Protein AF-A0A0M9DPX7-F1 (afdb_monomer_lite)

pLDDT: mean 88.87, std 13.01, range [38.81, 98.25]

Radius of gyration: 13.58 Å; chains: 1; bounding box: 34×28×31 Å

Structure (mmCIF, N/CA/C/O backbone):
data_AF-A0A0M9DPX7-F1
#
_entry.id   AF-A0A0M9DPX7-F1
#
loop_
_atom_site.group_PDB
_atom_site.id
_atom_site.type_symbol
_atom_site.label_atom_id
_atom_site.label_alt_id
_atom_site.label_comp_id
_atom_site.label_asym_id
_atom_site.label_entity_id
_atom_site.label_seq_id
_atom_site.pdbx_PDB_ins_code
_atom_site.Cartn_x
_atom_site.Cartn_y
_atom_site.Cartn_z
_atom_site.occupancy
_atom_site.B_iso_or_equiv
_atom_site.auth_seq_id
_atom_site.auth_comp_id
_atom_site.auth_asym_id
_atom_site.auth_atom_id
_atom_site.pdbx_PDB_model_num
ATOM 1 N N . MET A 1 1 ? -17.551 4.142 10.580 1.00 89.00 1 MET A N 1
ATOM 2 C CA . MET A 1 1 ? -16.815 3.623 9.410 1.00 89.00 1 MET A CA 1
ATOM 3 C C . MET A 1 1 ? -15.553 2.962 9.918 1.00 89.00 1 MET A C 1
ATOM 5 O O . MET A 1 1 ? -14.829 3.598 10.679 1.00 89.00 1 MET A O 1
ATOM 9 N N . GLN A 1 2 ? -15.333 1.697 9.574 1.00 92.50 2 GLN A N 1
ATOM 10 C CA . GLN A 1 2 ? -14.146 0.953 10.005 1.00 92.50 2 GLN A CA 1
ATOM 11 C C . GLN A 1 2 ? -13.232 0.726 8.807 1.00 92.50 2 GLN A C 1
ATOM 13 O O . GLN A 1 2 ? -13.724 0.514 7.701 1.00 92.50 2 GLN A O 1
ATOM 18 N N . ILE A 1 3 ? -11.919 0.798 9.023 1.00 93.69 3 ILE A N 1
ATOM 19 C CA . ILE A 1 3 ? -10.916 0.600 7.977 1.00 93.69 3 ILE A CA 1
ATOM 20 C C . ILE A 1 3 ? -10.060 -0.613 8.334 1.00 93.69 3 ILE A C 1
ATOM 22 O O . ILE A 1 3 ? -9.479 -0.689 9.419 1.00 93.69 3 ILE A O 1
ATOM 26 N N . HIS A 1 4 ? -9.992 -1.554 7.399 1.00 90.69 4 HIS A N 1
ATOM 27 C CA . HIS A 1 4 ? -9.286 -2.825 7.529 1.00 90.69 4 HIS A CA 1
ATOM 28 C C . HIS A 1 4 ? -7.874 -2.755 6.950 1.00 90.69 4 HIS A C 1
ATOM 30 O O . HIS A 1 4 ? -6.937 -3.304 7.523 1.00 90.69 4 HIS A O 1
ATOM 36 N N . TYR A 1 5 ? -7.713 -2.069 5.821 1.00 93.50 5 TYR A N 1
ATOM 37 C CA . TYR A 1 5 ? -6.433 -1.975 5.131 1.00 93.50 5 TYR A CA 1
ATOM 38 C C . TYR A 1 5 ? -6.311 -0.690 4.318 1.00 93.50 5 TYR A C 1
ATOM 40 O O . TYR A 1 5 ? -7.314 -0.047 4.000 1.00 93.50 5 TYR A O 1
ATOM 48 N N . ALA A 1 6 ? -5.076 -0.363 3.944 1.00 95.62 6 ALA A N 1
ATOM 49 C CA . ALA A 1 6 ? -4.753 0.649 2.946 1.00 95.62 6 ALA A CA 1
ATOM 50 C C . ALA A 1 6 ? -3.770 0.072 1.919 1.00 95.62 6 ALA A C 1
ATOM 52 O O . AL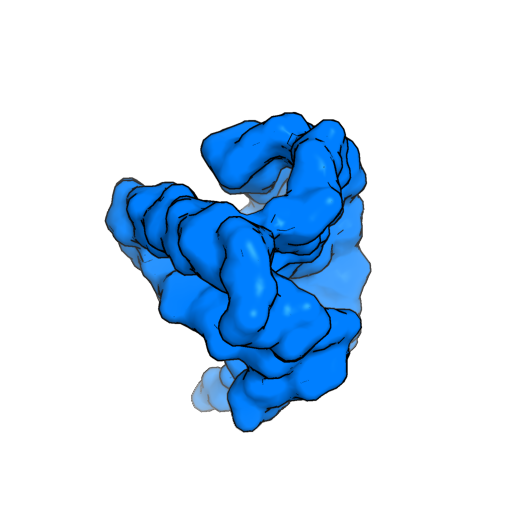A A 1 6 ? -2.630 -0.239 2.249 1.00 95.62 6 ALA A O 1
ATOM 53 N N . LEU A 1 7 ? -4.217 -0.087 0.676 1.00 94.94 7 LEU A N 1
ATOM 54 C CA . LEU A 1 7 ? -3.458 -0.653 -0.435 1.00 94.94 7 LEU A CA 1
ATOM 55 C C . LEU A 1 7 ? -2.817 0.464 -1.269 1.00 94.94 7 LEU A C 1
ATOM 57 O O . LEU A 1 7 ? -3.520 1.243 -1.906 1.00 94.94 7 LEU A O 1
ATOM 61 N N . PHE A 1 8 ? -1.488 0.513 -1.301 1.00 95.56 8 PHE A N 1
ATOM 62 C CA . PHE A 1 8 ? -0.696 1.526 -1.999 1.00 95.56 8 PHE A CA 1
ATOM 63 C C . PHE A 1 8 ? -0.478 1.128 -3.459 1.00 95.56 8 PHE A C 1
ATOM 65 O O . PHE A 1 8 ? 0.353 0.274 -3.764 1.00 95.56 8 PHE A O 1
ATOM 72 N N . LEU A 1 9 ? -1.168 1.782 -4.391 1.00 94.12 9 LEU A N 1
ATOM 73 C CA . LEU A 1 9 ? -1.075 1.521 -5.834 1.00 94.12 9 LEU A CA 1
ATOM 74 C C . LEU A 1 9 ? 0.128 2.244 -6.473 1.00 94.12 9 LEU A C 1
ATOM 76 O O . LEU A 1 9 ? 0.018 2.862 -7.530 1.00 94.12 9 LEU A O 1
ATOM 80 N N . ALA A 1 10 ? 1.283 2.190 -5.806 1.00 93.88 10 ALA A N 1
ATOM 81 C CA . ALA A 1 10 ? 2.527 2.822 -6.239 1.00 93.88 10 ALA A CA 1
ATOM 82 C C . ALA A 1 10 ? 3.293 1.913 -7.216 1.00 93.88 10 ALA A C 1
ATOM 84 O O . ALA A 1 10 ? 4.102 1.073 -6.812 1.00 93.88 10 ALA A O 1
ATOM 85 N N . HIS A 1 11 ? 3.003 2.050 -8.509 1.00 93.19 11 HIS A N 1
ATOM 86 C CA . HIS A 1 11 ? 3.637 1.245 -9.551 1.00 93.19 11 HIS A CA 1
ATOM 87 C C . HIS A 1 11 ? 5.134 1.587 -9.684 1.00 93.19 11 HIS A C 1
ATOM 89 O O . HIS A 1 11 ? 5.465 2.751 -9.895 1.00 93.19 11 HIS A O 1
ATOM 95 N N . PRO A 1 12 ? 6.060 0.613 -9.623 1.00 93.00 12 PRO A N 1
ATOM 96 C CA . PRO A 1 12 ? 7.501 0.880 -9.594 1.00 93.00 12 PRO A CA 1
ATOM 97 C C . PRO A 1 12 ? 8.052 1.444 -10.910 1.00 93.00 12 PRO A C 1
ATOM 99 O O . PRO A 1 12 ? 9.073 2.122 -10.912 1.00 93.00 12 PRO A O 1
ATOM 102 N N . ALA A 1 13 ? 7.378 1.179 -12.031 1.00 90.88 13 ALA A N 1
ATOM 103 C CA . ALA A 1 13 ? 7.712 1.762 -13.334 1.00 90.88 13 ALA A CA 1
ATOM 104 C C . ALA A 1 13 ? 7.106 3.164 -13.568 1.00 90.88 13 ALA A C 1
ATOM 106 O O . ALA A 1 13 ? 7.257 3.721 -14.654 1.00 90.88 13 ALA A O 1
ATOM 107 N N . SER A 1 14 ? 6.389 3.727 -12.591 1.00 88.88 14 SER A N 1
ATOM 108 C CA . SER A 1 14 ? 5.728 5.028 -12.709 1.00 88.88 14 SER A CA 1
ATOM 109 C C . SER A 1 14 ? 6.228 5.979 -11.630 1.00 88.88 14 SER A C 1
ATOM 111 O O . SER A 1 14 ? 6.403 5.602 -10.475 1.00 88.88 14 SER A O 1
ATOM 113 N N . ASN A 1 15 ? 6.442 7.239 -12.004 1.00 86.50 15 ASN A N 1
ATOM 114 C CA . ASN A 1 15 ? 6.668 8.285 -11.014 1.00 86.50 15 ASN A CA 1
ATOM 115 C C . ASN A 1 15 ? 5.349 8.608 -10.297 1.00 86.50 15 ASN A C 1
ATOM 117 O O . ASN A 1 15 ? 4.284 8.419 -10.892 1.00 86.50 15 ASN A O 1
ATOM 121 N N . PRO A 1 16 ? 5.401 9.139 -9.061 1.00 89.31 16 PRO A N 1
ATOM 122 C CA . PRO A 1 16 ? 4.232 9.726 -8.431 1.00 89.31 16 PRO A CA 1
ATOM 123 C C . PRO A 1 16 ? 3.523 10.738 -9.355 1.00 89.31 16 PRO A C 1
ATOM 125 O O . PRO A 1 16 ? 4.173 11.373 -10.193 1.00 89.31 16 PRO A O 1
ATOM 128 N N . PRO A 1 17 ? 2.209 10.932 -9.182 1.00 95.00 17 PRO A N 1
ATOM 129 C CA . PRO A 1 17 ? 1.430 10.475 -8.037 1.00 95.00 17 PRO A CA 1
ATOM 130 C C . PRO A 1 17 ? 0.926 9.024 -8.137 1.00 95.00 17 PRO A C 1
ATOM 132 O O . PRO A 1 17 ? 0.865 8.439 -9.214 1.00 95.00 17 PRO A O 1
ATOM 135 N N . PHE A 1 18 ? 0.524 8.457 -6.999 1.00 94.69 18 PHE A N 1
ATOM 136 C CA . PHE A 1 18 ? -0.168 7.168 -6.911 1.00 94.69 18 PHE A CA 1
ATOM 137 C C . PHE A 1 18 ? -1.443 7.278 -6.065 1.00 94.69 18 PHE A C 1
ATOM 139 O O . PHE A 1 18 ? -1.668 8.278 -5.389 1.00 94.69 18 PHE A O 1
ATOM 146 N N . ASN A 1 19 ? -2.276 6.240 -6.077 1.00 96.06 19 ASN A N 1
ATOM 147 C CA . ASN A 1 19 ? -3.511 6.194 -5.293 1.00 96.06 19 ASN A CA 1
ATOM 148 C C . ASN A 1 19 ? -3.405 5.192 -4.138 1.00 96.06 19 ASN A C 1
ATOM 150 O O . ASN A 1 19 ? -2.649 4.222 -4.214 1.00 96.06 19 ASN A O 1
ATOM 154 N N . ILE A 1 20 ? -4.206 5.390 -3.093 1.00 96.06 20 ILE A N 1
ATOM 155 C CA . ILE A 1 20 ? -4.385 4.413 -2.014 1.00 96.06 20 ILE A CA 1
ATOM 156 C C . ILE A 1 20 ? -5.833 3.940 -2.004 1.00 96.06 20 ILE A C 1
ATOM 158 O O . ILE A 1 20 ? -6.745 4.758 -1.946 1.00 96.06 20 ILE A O 1
ATOM 162 N N . GLU A 1 21 ? -6.051 2.628 -2.015 1.00 95.00 21 GLU A N 1
ATOM 163 C CA . GLU A 1 21 ? -7.369 2.026 -1.809 1.00 95.00 21 GLU A CA 1
ATOM 164 C C . GLU A 1 21 ? -7.547 1.621 -0.341 1.00 95.00 21 GLU A C 1
ATOM 166 O O . GLU A 1 21 ? -6.795 0.808 0.188 1.00 95.00 21 GLU A O 1
ATOM 171 N N . LEU A 1 22 ? -8.565 2.166 0.315 1.00 95.06 22 LEU A N 1
ATOM 172 C CA . LEU A 1 22 ? -8.959 1.843 1.680 1.00 95.06 22 LEU A CA 1
ATOM 173 C C . LEU A 1 22 ? -10.029 0.759 1.669 1.00 95.06 22 LEU A C 1
ATOM 175 O O . LEU A 1 22 ? -11.077 0.942 1.048 1.00 95.06 22 LEU A O 1
ATOM 179 N N . GLY A 1 23 ? -9.797 -0.326 2.399 1.00 92.56 23 GLY A N 1
ATOM 180 C CA . GLY A 1 23 ? -10.806 -1.350 2.651 1.00 92.56 23 GLY A CA 1
ATOM 181 C C . GLY A 1 23 ? -11.709 -0.971 3.810 1.00 92.56 23 GLY A C 1
ATOM 182 O O . GLY A 1 23 ? -11.236 -0.886 4.943 1.00 92.56 23 GLY A O 1
ATOM 183 N N . LEU A 1 24 ? -12.994 -0.771 3.537 1.00 91.06 24 LEU A N 1
ATOM 184 C CA . LEU A 1 24 ? -14.005 -0.386 4.516 1.00 91.06 24 LEU A CA 1
ATOM 185 C C . LEU A 1 24 ? -14.917 -1.562 4.889 1.00 91.06 24 LEU A C 1
ATOM 187 O O . LEU A 1 24 ? -14.971 -2.591 4.208 1.00 91.06 24 LEU A O 1
ATOM 191 N N . ASP A 1 25 ? -15.688 -1.378 5.958 1.00 85.56 25 ASP A N 1
ATOM 192 C CA . ASP A 1 25 ? -16.695 -2.337 6.392 1.00 85.56 25 ASP A CA 1
ATOM 193 C C . ASP A 1 25 ? -17.741 -2.644 5.301 1.00 85.56 25 ASP A C 1
ATOM 195 O O . ASP A 1 25 ? -18.128 -1.799 4.486 1.00 85.56 25 ASP A O 1
ATOM 199 N N . GLY A 1 26 ? -18.200 -3.900 5.271 1.00 77.81 26 GLY A N 1
ATOM 200 C CA . GLY A 1 26 ? -19.197 -4.367 4.302 1.00 77.81 26 GLY A CA 1
ATOM 201 C C . GLY A 1 26 ? -18.671 -4.527 2.871 1.00 77.81 26 GLY A C 1
ATOM 202 O O . GLY A 1 26 ? -19.463 -4.472 1.933 1.00 77.81 26 GLY A O 1
ATOM 203 N N . GLY A 1 27 ? -17.354 -4.701 2.696 1.00 75.12 27 GLY A N 1
ATOM 204 C CA . GLY A 1 27 ? -16.724 -4.923 1.387 1.00 75.12 27 GLY A CA 1
ATOM 205 C C . GLY A 1 27 ? -16.646 -3.670 0.513 1.00 75.12 27 GLY A C 1
ATOM 206 O O . GLY A 1 27 ? -16.437 -3.771 -0.695 1.00 75.12 27 GLY A O 1
ATOM 207 N N . LYS A 1 28 ? -16.845 -2.489 1.105 1.00 86.44 28 LYS A N 1
ATOM 208 C CA . LYS A 1 28 ? -16.734 -1.205 0.410 1.00 86.44 28 LYS A CA 1
ATOM 209 C C . LYS A 1 28 ? -15.276 -0.772 0.330 1.00 86.44 28 LYS A C 1
ATOM 211 O O . LYS A 1 28 ? -14.464 -1.137 1.174 1.00 86.44 28 LYS A O 1
ATOM 216 N N . THR A 1 29 ? -14.965 0.068 -0.648 1.00 91.62 29 THR A N 1
ATOM 217 C CA . THR A 1 29 ? -13.637 0.669 -0.789 1.00 91.62 29 THR A CA 1
ATOM 218 C C . THR A 1 29 ? -13.731 2.177 -0.979 1.00 91.62 29 THR A C 1
ATOM 220 O O . THR A 1 29 ? -14.696 2.671 -1.562 1.00 91.62 29 THR A O 1
ATOM 223 N N . HIS A 1 30 ? -12.720 2.909 -0.517 1.00 94.50 30 HIS A N 1
ATOM 224 C CA . HIS A 1 30 ? -12.552 4.342 -0.775 1.00 94.50 30 HIS A CA 1
ATOM 225 C C . HIS A 1 30 ? -11.158 4.613 -1.343 1.00 94.50 30 HIS A C 1
ATOM 227 O O . HIS A 1 30 ? -10.206 3.971 -0.918 1.00 94.50 30 HIS A O 1
ATOM 233 N N . ILE A 1 31 ? -11.021 5.547 -2.285 1.00 96.50 31 ILE A N 1
ATOM 234 C CA . ILE A 1 31 ? -9.730 5.860 -2.909 1.00 96.50 31 ILE A CA 1
ATOM 235 C C . ILE A 1 31 ? -9.239 7.229 -2.444 1.00 96.50 31 ILE A C 1
ATOM 237 O O . ILE A 1 31 ? -9.927 8.229 -2.628 1.00 96.50 31 ILE A O 1
ATOM 241 N N . LEU A 1 32 ? -8.022 7.276 -1.903 1.00 96.94 32 LEU A N 1
ATOM 242 C CA . LEU A 1 32 ? -7.271 8.515 -1.726 1.00 96.94 32 LEU A CA 1
ATOM 243 C C . LEU A 1 32 ? -6.443 8.753 -2.991 1.00 96.94 32 LEU A C 1
ATOM 245 O O . LEU A 1 32 ? -5.497 8.017 -3.275 1.00 96.94 32 LEU A O 1
A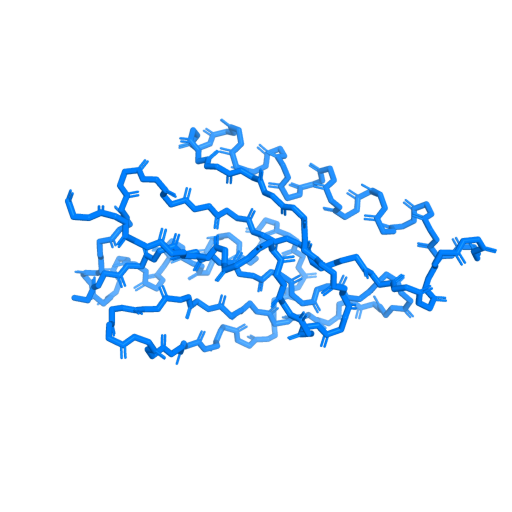TOM 249 N N . GLU A 1 33 ? -6.827 9.759 -3.771 1.00 96.19 33 GLU A N 1
ATOM 250 C CA . GLU A 1 33 ? -6.229 10.029 -5.082 1.00 96.19 33 GLU A CA 1
ATOM 251 C C . GLU A 1 33 ? -5.027 10.962 -5.005 1.00 96.19 33 GLU A C 1
ATOM 253 O O . GLU A 1 33 ? -5.048 11.919 -4.235 1.00 96.19 33 GLU A O 1
ATOM 258 N N . ASN A 1 34 ? -4.047 10.773 -5.882 1.00 94.44 34 ASN A N 1
ATOM 259 C CA . ASN A 1 34 ? -2.935 11.699 -6.105 1.00 94.44 34 ASN A CA 1
ATOM 260 C C . ASN A 1 34 ? -1.950 11.877 -4.928 1.00 94.44 34 ASN A C 1
ATOM 262 O O . ASN A 1 34 ? -1.519 12.992 -4.635 1.00 94.44 34 ASN A O 1
ATOM 266 N N . CYS A 1 35 ? -1.573 10.792 -4.252 1.00 95.44 35 CYS A N 1
ATOM 267 C CA . CYS A 1 35 ? -0.514 10.791 -3.242 1.00 95.44 35 CYS A CA 1
ATOM 268 C C . CYS A 1 35 ? 0.869 10.981 -3.883 1.00 95.44 35 CYS A C 1
ATOM 270 O O . CYS A 1 35 ? 1.235 10.267 -4.820 1.00 95.44 35 CYS A O 1
ATOM 272 N N . LEU A 1 36 ? 1.653 11.930 -3.372 1.00 95.38 36 LEU A N 1
ATOM 273 C CA . LEU A 1 36 ? 2.925 12.354 -3.972 1.00 95.38 36 LEU A CA 1
ATOM 274 C C . LEU A 1 36 ? 4.115 11.473 -3.573 1.00 95.38 36 LEU A C 1
ATOM 276 O O . LEU A 1 36 ? 5.087 11.365 -4.314 1.00 95.38 36 LEU A O 1
ATOM 280 N N . HIS A 1 37 ? 4.063 10.857 -2.397 1.00 94.44 37 HIS A N 1
ATOM 281 C CA . HIS A 1 37 ? 5.066 9.915 -1.897 1.00 94.44 37 HIS A CA 1
ATOM 282 C C . HIS A 1 37 ? 4.463 9.073 -0.765 1.00 94.44 37 HIS A C 1
ATOM 284 O O . HIS A 1 37 ? 3.369 9.364 -0.281 1.00 94.44 37 HIS A O 1
ATOM 290 N N . ILE A 1 38 ? 5.165 8.023 -0.329 1.00 96.62 38 ILE A N 1
ATOM 291 C CA . ILE A 1 38 ? 4.650 7.088 0.685 1.00 96.62 38 ILE A CA 1
ATOM 292 C C . ILE A 1 38 ? 4.247 7.798 1.999 1.00 96.62 38 ILE A C 1
ATOM 294 O O . ILE A 1 38 ? 3.097 7.619 2.406 1.00 96.62 38 ILE A O 1
ATOM 298 N N . PRO A 1 39 ? 5.077 8.684 2.599 1.00 96.12 39 PRO A N 1
ATOM 299 C CA . PRO A 1 39 ? 4.665 9.439 3.790 1.00 96.12 39 PRO A CA 1
ATOM 300 C C . PRO A 1 39 ? 3.427 10.330 3.591 1.00 96.12 39 PRO A C 1
ATOM 302 O O . PRO A 1 39 ? 2.584 10.412 4.480 1.00 96.12 39 PRO A O 1
ATOM 305 N N . ASP A 1 40 ? 3.279 10.965 2.421 1.00 96.19 40 ASP A N 1
ATOM 306 C CA . ASP A 1 40 ? 2.103 11.786 2.096 1.00 96.19 40 ASP A CA 1
ATOM 307 C C . ASP A 1 40 ? 0.845 10.916 2.035 1.00 96.19 40 ASP A C 1
ATOM 309 O O . ASP A 1 40 ? -0.175 11.237 2.641 1.00 96.19 40 ASP A O 1
ATOM 313 N N . GLY A 1 41 ? 0.941 9.747 1.400 1.00 96.62 41 GLY A N 1
ATOM 314 C CA . GLY A 1 41 ? -0.132 8.763 1.390 1.00 96.62 41 GLY A CA 1
ATOM 315 C C . GLY A 1 41 ? -0.618 8.372 2.789 1.00 96.62 41 GLY A C 1
ATOM 316 O O . GLY A 1 41 ? -1.823 8.340 3.044 1.00 96.62 41 GLY A O 1
ATOM 317 N N . VAL A 1 42 ? 0.313 8.153 3.717 1.00 97.38 42 VAL A N 1
ATOM 318 C CA . VAL A 1 42 ? 0.001 7.833 5.117 1.00 97.38 42 VAL A CA 1
ATOM 319 C C . VAL A 1 42 ? -0.614 9.029 5.851 1.00 97.38 42 VAL A C 1
ATOM 321 O O . VAL A 1 42 ? -1.644 8.874 6.504 1.00 97.38 42 VAL A O 1
ATOM 324 N N . SER A 1 43 ? -0.065 10.236 5.698 1.00 97.19 43 SER A N 1
ATOM 325 C CA . SER A 1 43 ? -0.638 11.451 6.301 1.00 97.19 43 SER A CA 1
ATOM 326 C C . SER A 1 43 ? -2.053 11.755 5.796 1.00 97.19 43 SER A C 1
ATOM 328 O O . SER A 1 43 ? -2.904 12.242 6.550 1.00 97.19 43 SER A O 1
ATOM 330 N N . ARG A 1 44 ? -2.345 11.441 4.529 1.00 97.44 44 ARG A N 1
ATOM 331 C CA . ARG A 1 44 ? -3.691 11.583 3.957 1.00 97.44 44 ARG A CA 1
ATOM 332 C C . ARG A 1 44 ? -4.656 10.529 4.487 1.00 97.44 44 ARG A C 1
ATOM 334 O O . ARG A 1 44 ? -5.805 10.868 4.761 1.00 97.44 44 ARG A O 1
ATOM 341 N N . LEU A 1 45 ? -4.196 9.298 4.713 1.00 97.50 45 LEU A N 1
ATOM 342 C CA . LEU A 1 45 ? -4.964 8.285 5.441 1.00 97.50 45 LEU A CA 1
ATOM 343 C C . LEU A 1 45 ? -5.306 8.758 6.863 1.00 97.50 45 LEU A C 1
ATOM 345 O O . LEU A 1 45 ? -6.462 8.674 7.269 1.00 97.50 45 LEU A O 1
ATOM 349 N N . GLU A 1 46 ? -4.343 9.294 7.612 1.00 97.38 46 GLU A N 1
ATOM 350 C CA . GLU A 1 46 ? -4.581 9.795 8.975 1.00 97.38 46 GLU A CA 1
ATOM 351 C C . GLU A 1 46 ? -5.560 10.978 8.994 1.00 97.38 46 GLU A C 1
ATOM 353 O O . GLU A 1 46 ? -6.468 11.027 9.830 1.00 97.38 46 GLU A O 1
ATOM 358 N N . SER A 1 47 ? -5.426 11.900 8.038 1.00 97.12 47 SER A N 1
ATOM 359 C CA . SER A 1 47 ? -6.375 13.006 7.856 1.00 97.12 47 SER A CA 1
ATOM 360 C C . SER A 1 47 ? -7.780 12.488 7.555 1.00 97.12 47 SER A C 1
ATOM 362 O O . SER A 1 47 ? -8.730 12.884 8.228 1.00 97.12 47 SER A O 1
ATOM 364 N N . PHE A 1 48 ? -7.911 11.524 6.639 1.00 96.94 48 PHE A N 1
ATOM 365 C CA . PHE A 1 48 ? -9.189 10.890 6.318 1.00 96.94 48 PHE A CA 1
ATOM 366 C C . PHE A 1 48 ? -9.829 10.232 7.548 1.00 96.94 48 PHE A C 1
ATOM 368 O O . PHE A 1 48 ? -11.025 10.408 7.790 1.00 96.94 48 PHE A O 1
ATOM 375 N N . VAL A 1 49 ? -9.037 9.514 8.351 1.00 96.69 49 VAL A N 1
ATOM 376 C CA . VAL A 1 49 ? -9.492 8.888 9.602 1.00 96.69 49 VAL A CA 1
ATOM 377 C C . VAL A 1 49 ? -10.032 9.939 10.570 1.00 96.69 49 VAL A C 1
ATOM 379 O O . VAL A 1 49 ? -11.127 9.774 11.107 1.00 96.69 49 VAL A O 1
ATOM 382 N N . LYS A 1 50 ? -9.303 11.042 10.758 1.00 96.75 50 LYS A N 1
ATOM 383 C CA . LYS A 1 50 ? -9.690 12.129 11.662 1.00 96.75 50 LYS A CA 1
ATOM 384 C C . LYS A 1 50 ? -10.953 12.856 11.197 1.00 96.75 50 LYS A C 1
ATOM 386 O O . LYS A 1 50 ? -11.863 13.064 11.995 1.00 96.75 50 LYS A O 1
ATOM 391 N N . GLU A 1 51 ? -11.011 13.240 9.926 1.00 96.81 51 GLU A N 1
ATOM 392 C CA . GLU A 1 51 ? -12.118 14.010 9.344 1.00 96.81 51 GLU A CA 1
ATOM 393 C C . GLU A 1 51 ? -13.429 13.224 9.345 1.00 96.81 51 GLU A C 1
ATOM 395 O O . GLU A 1 51 ? -14.484 13.772 9.658 1.00 96.81 51 GLU A O 1
ATOM 400 N N . ASN A 1 52 ? -13.356 11.925 9.055 1.00 95.56 52 ASN A N 1
ATOM 401 C CA . ASN A 1 52 ? -14.532 11.065 8.955 1.00 95.56 52 ASN A CA 1
ATOM 402 C C . ASN A 1 52 ? -14.849 10.322 10.257 1.00 95.56 52 ASN A C 1
ATOM 404 O O . ASN A 1 52 ? -15.735 9.465 10.263 1.00 95.56 52 ASN A O 1
ATOM 408 N N . GLN A 1 53 ? -14.112 10.607 11.340 1.00 94.06 53 GLN A N 1
ATOM 409 C CA . GLN A 1 53 ? -14.195 9.872 12.607 1.00 94.06 53 GLN A CA 1
ATOM 410 C C . GLN A 1 53 ? -14.154 8.349 12.374 1.00 94.06 53 GLN A C 1
ATOM 412 O O . GLN A 1 53 ? -14.912 7.575 12.966 1.00 94.06 53 GLN A O 1
ATOM 417 N N . ALA A 1 54 ? -13.311 7.922 11.430 1.00 93.81 54 ALA A N 1
ATOM 418 C CA . ALA A 1 54 ? -13.151 6.522 11.088 1.00 93.81 54 ALA A CA 1
ATOM 419 C C . ALA A 1 54 ? -12.330 5.812 12.167 1.00 93.81 54 ALA A C 1
ATOM 421 O O . ALA A 1 54 ? -11.575 6.430 12.915 1.00 93.81 54 ALA A O 1
ATOM 422 N N . ILE A 1 55 ? -12.464 4.494 12.234 1.00 94.12 55 ILE A N 1
ATOM 423 C CA . ILE A 1 55 ? -11.728 3.669 13.189 1.00 94.12 55 ILE A CA 1
ATOM 424 C C . ILE A 1 55 ? -10.822 2.735 12.395 1.00 94.12 55 ILE A C 1
ATOM 426 O O . ILE A 1 55 ? -11.309 1.941 11.589 1.00 94.12 55 ILE A O 1
ATOM 430 N N . LEU A 1 56 ? -9.512 2.829 12.628 1.00 94.12 56 LEU A N 1
ATOM 431 C CA . LEU A 1 56 ? -8.565 1.808 12.187 1.00 94.12 56 LEU A CA 1
ATOM 432 C C . LEU A 1 56 ? -8.706 0.599 13.110 1.00 94.12 56 LEU A C 1
ATOM 434 O O . LEU A 1 56 ? -8.682 0.743 14.334 1.00 94.12 56 LEU A O 1
ATOM 438 N N . LEU A 1 57 ? -8.880 -0.585 12.537 1.00 90.81 57 LEU A N 1
ATOM 439 C CA . LEU A 1 57 ? -9.018 -1.795 13.339 1.00 90.81 57 LEU A CA 1
ATOM 440 C C . LEU A 1 57 ? -7.684 -2.224 13.970 1.00 90.81 57 LEU A C 1
ATOM 442 O O . LEU A 1 57 ? -6.624 -1.878 13.452 1.00 90.81 57 LEU A O 1
ATOM 446 N N . PRO A 1 58 ? -7.703 -3.023 15.054 1.00 86.50 58 PRO A N 1
ATOM 447 C CA . PRO A 1 58 ? -6.479 -3.500 15.707 1.00 86.50 58 PRO A CA 1
ATOM 448 C C . PRO A 1 58 ? -5.501 -4.234 14.776 1.00 86.50 58 PRO A C 1
ATOM 450 O O . PRO A 1 58 ? -4.297 -4.196 15.004 1.00 86.50 58 PRO A O 1
ATOM 453 N N . HIS A 1 59 ? -6.013 -4.877 13.722 1.00 86.00 59 HIS A N 1
ATOM 454 C CA . HIS A 1 59 ? -5.232 -5.590 12.703 1.00 86.00 59 HIS A CA 1
ATOM 455 C C . HIS A 1 59 ? -5.101 -4.800 11.392 1.00 86.00 59 HIS A C 1
ATOM 457 O O . HIS A 1 59 ? -4.909 -5.377 10.322 1.00 86.00 59 HIS A O 1
ATOM 463 N N . PHE A 1 60 ? -5.247 -3.475 11.460 1.00 92.94 60 PHE A N 1
ATOM 464 C CA . PHE A 1 60 ? -5.102 -2.612 10.299 1.00 92.94 60 PHE A CA 1
ATOM 465 C C . PHE A 1 60 ? -3.730 -2.794 9.640 1.00 92.94 60 PHE A C 1
ATOM 467 O O . PHE A 1 60 ? -2.698 -2.806 10.315 1.00 92.94 60 PHE A O 1
ATOM 474 N N . THR A 1 61 ? -3.736 -2.940 8.315 1.00 93.75 61 THR A N 1
ATOM 475 C CA . THR A 1 61 ? -2.551 -3.332 7.545 1.00 93.75 61 THR A CA 1
ATOM 476 C C . THR A 1 61 ? -2.339 -2.407 6.345 1.00 93.75 61 THR A C 1
ATOM 478 O O . THR A 1 61 ? -3.259 -2.158 5.561 1.00 93.75 61 THR A O 1
ATOM 481 N N . LEU A 1 62 ? -1.113 -1.902 6.183 1.00 96.19 62 LEU A N 1
ATOM 482 C CA . LEU A 1 62 ? -0.663 -1.247 4.955 1.00 96.19 62 LEU A CA 1
ATOM 483 C C . LEU A 1 62 ? -0.231 -2.316 3.954 1.00 96.19 62 LEU A C 1
ATOM 485 O O . LEU A 1 62 ? 0.552 -3.204 4.281 1.00 96.19 62 LEU A O 1
ATOM 489 N N . VAL A 1 63 ? -0.731 -2.237 2.729 1.00 94.94 63 VAL A N 1
ATOM 490 C CA . VAL A 1 63 ? -0.545 -3.295 1.738 1.00 94.94 63 VAL A CA 1
ATOM 491 C C . VAL A 1 63 ? 0.068 -2.753 0.462 1.00 94.94 63 VAL A C 1
ATOM 493 O O . VAL A 1 63 ? -0.296 -1.675 -0.004 1.00 94.94 63 VAL A O 1
ATOM 496 N N . TYR A 1 64 ? 0.984 -3.517 -0.129 1.00 94.69 64 TYR A N 1
ATOM 497 C CA . TYR A 1 64 ? 1.632 -3.172 -1.390 1.00 94.69 64 TYR A CA 1
ATOM 498 C C . TYR A 1 64 ? 1.500 -4.291 -2.441 1.00 94.69 64 TYR A C 1
ATOM 500 O O . TYR A 1 64 ? 1.811 -5.446 -2.152 1.00 94.69 64 TYR A O 1
ATOM 508 N N . PRO A 1 65 ? 1.045 -4.009 -3.673 1.00 92.56 65 PRO A N 1
ATOM 509 C CA . PRO A 1 65 ? 0.956 -5.024 -4.713 1.00 92.56 65 PRO A CA 1
ATOM 510 C C . PRO A 1 65 ? 2.332 -5.397 -5.304 1.00 92.56 65 PRO A C 1
ATOM 512 O O . PRO A 1 65 ? 3.187 -4.546 -5.529 1.00 92.56 65 PRO A O 1
ATOM 515 N N . ILE A 1 66 ? 2.529 -6.685 -5.597 1.00 90.38 66 ILE A N 1
ATOM 516 C CA . ILE A 1 66 ? 3.688 -7.242 -6.310 1.00 90.38 66 ILE A CA 1
ATOM 517 C C . ILE A 1 66 ? 3.459 -7.152 -7.821 1.00 90.38 66 ILE A C 1
ATOM 519 O O . ILE A 1 66 ? 2.799 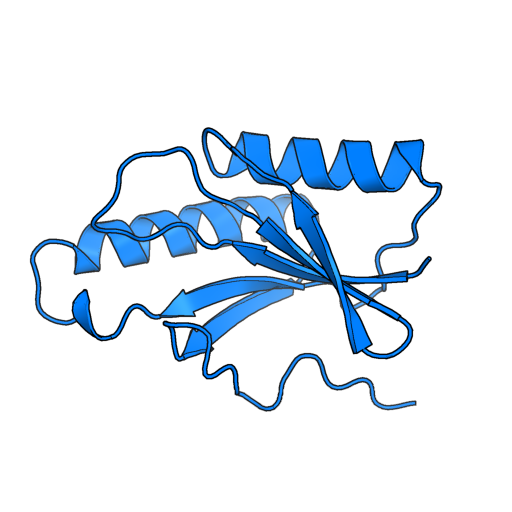-8.011 -8.412 1.00 90.38 66 ILE A O 1
ATOM 523 N N . TYR A 1 67 ? 4.014 -6.122 -8.441 1.00 89.62 67 TYR A N 1
ATOM 524 C CA . TYR A 1 67 ? 3.929 -5.890 -9.880 1.00 89.62 67 TYR A CA 1
ATOM 525 C C . TYR A 1 67 ? 4.712 -6.965 -10.642 1.00 89.62 67 TYR A C 1
ATOM 527 O O . TYR A 1 67 ? 5.938 -6.925 -10.731 1.00 89.62 67 TYR A O 1
ATOM 535 N N . MET A 1 68 ? 3.998 -7.980 -11.141 1.00 88.69 68 MET A N 1
ATOM 536 C CA . MET A 1 68 ? 4.597 -9.146 -11.810 1.00 88.69 68 MET A CA 1
ATOM 537 C C . MET A 1 68 ? 5.360 -8.761 -13.081 1.00 88.69 68 MET A C 1
ATOM 539 O O . MET A 1 68 ? 6.337 -9.409 -13.434 1.00 88.69 68 MET A O 1
ATOM 543 N N . ASP A 1 69 ? 4.922 -7.703 -13.751 1.00 88.56 69 ASP A N 1
ATOM 544 C CA . ASP A 1 69 ? 5.580 -7.089 -14.901 1.00 88.56 69 ASP A CA 1
ATOM 545 C C . ASP A 1 69 ? 6.872 -6.345 -14.528 1.00 88.56 69 ASP A C 1
ATOM 547 O O . ASP A 1 69 ? 7.745 -6.175 -15.375 1.00 88.56 69 ASP A O 1
ATOM 551 N N . ALA A 1 70 ? 7.030 -5.945 -13.263 1.00 88.75 70 ALA A N 1
ATOM 552 C CA . ALA A 1 70 ? 8.260 -5.353 -12.751 1.00 88.75 70 ALA A CA 1
ATOM 553 C C . ALA A 1 70 ? 9.301 -6.401 -12.314 1.00 88.75 70 ALA A C 1
ATOM 555 O O . ALA A 1 70 ? 10.474 -6.055 -12.164 1.00 88.75 70 ALA A O 1
ATOM 556 N N . MET A 1 71 ? 8.917 -7.667 -12.121 1.00 87.94 71 MET A N 1
ATOM 557 C CA . MET A 1 71 ? 9.839 -8.730 -11.706 1.00 87.94 71 MET A CA 1
ATOM 558 C C . MET A 1 71 ? 10.879 -9.058 -12.783 1.00 87.94 71 MET A C 1
ATOM 560 O O . MET A 1 71 ? 10.546 -9.192 -13.958 1.00 87.94 71 MET A O 1
ATOM 564 N N . ASN A 1 72 ? 12.134 -9.269 -12.375 1.00 90.69 72 ASN A N 1
ATOM 565 C CA . ASN A 1 72 ? 13.285 -9.484 -13.258 1.00 90.69 72 ASN A CA 1
ATOM 566 C C . ASN A 1 72 ? 13.537 -8.326 -14.239 1.00 90.69 72 ASN A C 1
ATOM 568 O O . ASN A 1 72 ? 14.158 -8.511 -15.288 1.00 90.69 72 ASN A O 1
ATOM 572 N N . THR A 1 73 ? 13.061 -7.125 -13.907 1.00 92.69 73 THR A N 1
ATOM 573 C CA . THR A 1 73 ? 13.314 -5.902 -14.675 1.00 92.69 73 THR A CA 1
ATOM 574 C C . THR A 1 73 ? 14.120 -4.906 -13.845 1.00 92.69 73 THR A C 1
ATOM 576 O O . THR A 1 73 ? 14.300 -5.068 -12.638 1.00 92.69 73 THR A O 1
ATOM 579 N N . SER A 1 74 ? 14.567 -3.813 -14.467 1.00 91.00 74 SER A N 1
ATOM 580 C CA . SER A 1 74 ? 15.200 -2.704 -13.744 1.00 91.00 74 SER A CA 1
ATOM 581 C C . SER A 1 74 ? 14.287 -2.060 -12.688 1.00 91.00 74 SER A C 1
ATOM 583 O O . SER A 1 74 ? 14.798 -1.447 -11.752 1.00 91.00 74 SER A O 1
ATOM 585 N N . ALA A 1 75 ? 12.962 -2.216 -12.803 1.00 92.44 75 ALA A N 1
ATOM 586 C CA . ALA A 1 75 ? 11.985 -1.678 -11.859 1.00 92.44 75 ALA A CA 1
ATOM 587 C C . ALA A 1 75 ? 11.824 -2.533 -10.586 1.00 92.44 75 ALA A C 1
ATOM 589 O O . ALA A 1 75 ? 11.219 -2.072 -9.618 1.00 92.44 75 ALA A O 1
ATOM 590 N N . GLU A 1 76 ? 12.382 -3.749 -10.533 1.00 93.56 76 GLU A N 1
ATOM 591 C CA . GLU A 1 76 ? 12.280 -4.625 -9.358 1.00 93.56 76 GLU A CA 1
ATOM 592 C C . GLU A 1 76 ? 12.918 -3.995 -8.113 1.00 93.56 76 GLU A C 1
ATOM 594 O O . GLU A 1 76 ? 12.338 -4.018 -7.027 1.00 93.56 76 GLU A O 1
ATOM 599 N N . ASN A 1 77 ? 14.073 -3.344 -8.273 1.00 94.88 77 ASN A N 1
ATOM 600 C CA . ASN A 1 77 ? 14.729 -2.636 -7.173 1.00 94.88 77 ASN A CA 1
ATOM 601 C C . ASN A 1 77 ? 13.852 -1.501 -6.630 1.00 94.88 77 ASN A C 1
ATOM 603 O O . ASN A 1 77 ? 13.738 -1.336 -5.416 1.00 94.88 77 ASN A O 1
ATOM 607 N N . THR A 1 78 ? 13.194 -0.751 -7.515 1.00 94.75 78 THR A N 1
ATOM 608 C CA . THR A 1 78 ? 12.256 0.309 -7.130 1.00 94.75 78 THR A CA 1
ATOM 609 C C . THR A 1 78 ? 11.040 -0.268 -6.409 1.00 94.75 78 THR A C 1
ATOM 611 O O . THR A 1 78 ? 10.631 0.266 -5.383 1.00 94.75 78 THR A O 1
ATOM 614 N N . MET A 1 79 ? 10.502 -1.399 -6.874 1.00 93.94 79 MET A N 1
ATOM 615 C CA . MET A 1 79 ? 9.405 -2.107 -6.205 1.00 93.94 79 MET A CA 1
ATOM 616 C C . MET A 1 79 ? 9.776 -2.500 -4.770 1.00 93.94 79 MET A C 1
ATOM 618 O O . MET A 1 79 ? 8.993 -2.294 -3.842 1.00 93.94 79 MET A O 1
ATOM 622 N N . LEU A 1 80 ? 10.983 -3.036 -4.570 1.00 93.94 80 LEU A N 1
ATOM 623 C CA . LEU A 1 80 ? 11.483 -3.389 -3.241 1.00 93.94 80 LEU A CA 1
ATOM 624 C C . LEU A 1 80 ? 11.666 -2.151 -2.359 1.00 93.94 80 LEU A C 1
ATOM 626 O O . LEU A 1 80 ? 11.268 -2.176 -1.199 1.00 93.94 80 LEU A O 1
ATOM 630 N N . GLN A 1 81 ? 12.217 -1.062 -2.897 1.00 95.38 81 GLN A N 1
ATOM 631 C CA . GLN A 1 81 ? 12.372 0.198 -2.163 1.00 95.38 81 GLN A CA 1
ATOM 632 C C . GLN A 1 81 ? 11.024 0.775 -1.723 1.00 95.38 81 GLN A C 1
ATOM 634 O O . GLN A 1 81 ? 10.879 1.167 -0.570 1.00 95.38 81 GLN A O 1
ATOM 639 N N . ILE A 1 82 ? 10.022 0.778 -2.604 1.00 95.94 82 ILE A N 1
ATOM 640 C CA . ILE A 1 82 ? 8.664 1.219 -2.266 1.00 95.94 82 ILE A CA 1
ATOM 641 C C . ILE A 1 82 ? 8.081 0.355 -1.142 1.00 95.94 82 ILE A C 1
ATOM 643 O O . ILE A 1 82 ? 7.555 0.892 -0.168 1.00 95.94 82 ILE A O 1
ATOM 647 N N . ALA A 1 83 ? 8.208 -0.971 -1.244 1.00 95.94 83 ALA A N 1
ATOM 648 C CA . ALA A 1 83 ? 7.732 -1.892 -0.215 1.00 95.94 83 ALA A CA 1
ATOM 649 C C . ALA A 1 83 ? 8.381 -1.618 1.154 1.00 95.94 83 ALA A C 1
ATOM 651 O O . ALA A 1 83 ? 7.686 -1.614 2.168 1.00 95.94 83 ALA A O 1
ATOM 652 N N . TRP A 1 84 ? 9.689 -1.344 1.181 1.00 97.31 84 TRP A N 1
ATOM 653 C CA . TRP A 1 84 ? 10.406 -0.968 2.402 1.00 97.31 84 TRP A CA 1
ATOM 654 C C . TRP A 1 84 ? 9.901 0.344 2.996 1.00 97.31 84 TRP A C 1
ATOM 656 O O . TRP A 1 84 ? 9.613 0.385 4.186 1.00 97.31 84 TRP A O 1
ATOM 666 N N . LEU A 1 85 ? 9.700 1.376 2.174 1.00 97.44 85 LEU A N 1
ATOM 667 C CA . LEU A 1 85 ? 9.171 2.659 2.646 1.00 97.44 85 LEU A CA 1
ATOM 668 C C . LEU A 1 85 ? 7.783 2.514 3.284 1.00 97.44 85 LEU A C 1
ATOM 670 O O . LEU A 1 85 ? 7.499 3.143 4.300 1.00 97.44 85 LEU A O 1
ATOM 674 N N . ILE A 1 86 ? 6.912 1.680 2.708 1.00 97.75 86 ILE A N 1
ATOM 675 C CA . ILE A 1 86 ? 5.580 1.421 3.277 1.00 97.75 86 ILE A CA 1
ATOM 676 C C . ILE A 1 86 ? 5.703 0.659 4.600 1.00 97.75 86 ILE A C 1
ATOM 678 O O . ILE A 1 86 ? 4.993 0.970 5.557 1.00 97.75 86 ILE A O 1
ATOM 682 N N . LYS A 1 87 ? 6.611 -0.319 4.675 1.00 97.81 87 LYS A N 1
ATOM 683 C CA . LYS A 1 87 ? 6.869 -1.070 5.905 1.00 97.81 87 LYS A CA 1
ATOM 684 C C . LYS A 1 87 ? 7.395 -0.169 7.026 1.00 97.81 87 LYS A C 1
ATOM 686 O O . LYS A 1 87 ? 6.919 -0.289 8.148 1.00 97.81 87 LYS A O 1
ATOM 691 N N . ASP A 1 88 ? 8.317 0.744 6.731 1.00 98.25 88 ASP A N 1
ATOM 692 C CA . ASP A 1 88 ? 8.871 1.671 7.725 1.00 98.25 88 ASP A CA 1
ATOM 693 C C . ASP A 1 88 ? 7.773 2.566 8.329 1.00 98.25 88 ASP A C 1
ATOM 695 O O . ASP A 1 88 ? 7.717 2.768 9.545 1.00 98.25 88 ASP A O 1
ATOM 699 N N . GLU A 1 89 ? 6.843 3.047 7.498 1.00 98.12 89 GLU A N 1
ATOM 700 C CA . GLU A 1 89 ? 5.674 3.804 7.956 1.00 98.12 89 GLU A CA 1
ATOM 701 C C . GLU A 1 89 ? 4.713 2.965 8.812 1.00 98.12 89 GLU A C 1
ATOM 703 O O . GLU A 1 89 ? 4.188 3.465 9.813 1.00 98.12 89 GLU A O 1
ATOM 708 N N . ALA A 1 90 ? 4.485 1.699 8.441 1.00 96.94 90 ALA A N 1
ATOM 709 C CA . ALA A 1 90 ? 3.676 0.769 9.228 1.00 96.94 90 ALA A CA 1
ATOM 710 C C . ALA A 1 90 ? 4.319 0.501 10.599 1.00 96.94 90 ALA A C 1
ATOM 712 O O . ALA A 1 90 ? 3.650 0.616 11.628 1.00 96.94 90 ALA A O 1
ATOM 713 N N . ASP A 1 91 ? 5.624 0.222 10.630 1.00 97.12 91 ASP A N 1
ATOM 714 C CA . ASP A 1 91 ? 6.381 -0.068 11.848 1.00 97.12 91 ASP A CA 1
ATOM 715 C C . ASP A 1 91 ? 6.371 1.126 12.813 1.00 97.12 91 ASP A C 1
ATOM 717 O O . ASP A 1 91 ? 6.111 0.959 14.009 1.00 97.12 91 ASP A O 1
ATOM 721 N N . ALA A 1 92 ? 6.573 2.348 12.301 1.00 97.06 92 ALA A N 1
ATOM 722 C CA . ALA A 1 92 ? 6.539 3.575 13.100 1.00 97.06 92 ALA A CA 1
ATOM 723 C C . ALA A 1 92 ? 5.198 3.772 13.833 1.00 97.06 92 ALA A C 1
ATOM 725 O O . ALA A 1 92 ? 5.153 4.371 14.911 1.00 97.06 92 ALA A O 1
ATOM 726 N N . LYS A 1 93 ? 4.109 3.246 13.263 1.00 95.56 93 LYS A N 1
ATOM 727 C CA . LYS A 1 93 ? 2.736 3.365 13.776 1.00 95.56 93 LYS A CA 1
ATOM 728 C C . LYS A 1 93 ? 2.215 2.078 14.419 1.00 95.56 93 LYS A C 1
ATOM 730 O O . LYS A 1 93 ? 1.102 2.072 14.942 1.00 95.56 93 LYS A O 1
ATOM 735 N N . LYS A 1 94 ? 3.033 1.019 14.452 1.00 95.31 94 LYS A N 1
ATOM 736 C CA . LYS A 1 94 ? 2.677 -0.324 14.941 1.00 95.31 94 LYS A CA 1
ATOM 737 C C . LYS A 1 94 ? 1.488 -0.937 14.186 1.00 95.31 94 LYS A C 1
ATOM 739 O O . LYS A 1 94 ? 0.620 -1.559 14.796 1.00 95.31 94 LYS A O 1
ATOM 744 N N . TRP A 1 95 ? 1.437 -0.741 12.873 1.00 94.88 95 TRP A N 1
ATOM 745 C CA . TRP A 1 95 ? 0.449 -1.346 11.977 1.00 94.88 95 TRP A CA 1
ATOM 746 C C . TRP A 1 95 ? 1.016 -2.578 11.273 1.00 94.88 95 TRP A C 1
ATOM 748 O O . TRP A 1 95 ? 2.227 -2.787 11.238 1.00 94.88 95 TRP A O 1
ATOM 758 N N . GLY A 1 96 ? 0.134 -3.401 10.704 1.00 94.56 96 GLY A N 1
ATOM 759 C CA . GLY A 1 96 ? 0.544 -4.510 9.850 1.00 94.56 96 GLY A CA 1
ATOM 760 C C . GLY A 1 96 ? 1.126 -4.020 8.523 1.00 94.56 96 GLY A C 1
ATOM 761 O O . GLY A 1 96 ? 0.763 -2.950 8.028 1.00 94.56 96 GLY A O 1
ATOM 762 N N . PHE A 1 97 ? 1.987 -4.837 7.918 1.00 95.06 97 PHE A N 1
ATOM 763 C CA . PHE A 1 97 ? 2.461 -4.654 6.550 1.00 95.06 97 PHE A CA 1
ATOM 764 C C . PHE A 1 97 ? 2.373 -5.971 5.781 1.00 95.06 97 PHE A C 1
ATOM 766 O O . PHE A 1 97 ? 2.824 -6.997 6.289 1.00 95.06 97 PHE A O 1
ATOM 773 N N . ASP A 1 98 ? 1.849 -5.930 4.555 1.00 93.06 98 ASP A N 1
ATOM 774 C CA . ASP A 1 98 ? 1.801 -7.106 3.684 1.00 93.06 98 ASP A CA 1
ATOM 775 C C . ASP A 1 98 ? 1.985 -6.766 2.196 1.00 93.06 98 ASP A C 1
ATOM 777 O O . ASP A 1 98 ? 1.836 -5.619 1.760 1.00 93.06 98 ASP A O 1
ATOM 781 N N . ARG A 1 99 ? 2.306 -7.783 1.391 1.00 90.81 99 ARG A N 1
ATOM 782 C CA . ARG A 1 99 ? 2.400 -7.689 -0.064 1.00 90.81 99 ARG A CA 1
ATOM 783 C C . ARG A 1 99 ? 1.496 -8.702 -0.754 1.00 90.81 99 ARG A C 1
ATOM 785 O O . ARG A 1 99 ? 1.544 -9.889 -0.461 1.00 90.81 99 ARG A O 1
ATOM 792 N N . VAL A 1 100 ? 0.734 -8.246 -1.746 1.00 88.19 100 VAL A N 1
ATOM 793 C CA . VAL A 1 100 ? -0.281 -9.068 -2.436 1.00 88.19 100 VAL A CA 1
ATOM 794 C C . VAL A 1 100 ? -0.021 -9.152 -3.940 1.00 88.19 100 VAL A C 1
ATOM 796 O O . VAL A 1 100 ? 0.514 -8.218 -4.523 1.00 88.19 100 VAL A O 1
ATOM 799 N N . GLY A 1 101 ? -0.398 -10.249 -4.603 1.00 79.75 101 GLY A N 1
ATOM 800 C CA . GLY A 1 101 ? -0.157 -10.439 -6.047 1.00 79.75 101 GLY A CA 1
ATOM 801 C C . GLY A 1 101 ? -0.717 -9.294 -6.911 1.00 79.75 101 GLY A C 1
ATOM 802 O O . GLY A 1 101 ? -1.874 -8.890 -6.760 1.00 79.75 101 GLY A O 1
ATOM 803 N N . GLY A 1 102 ? 0.114 -8.714 -7.782 1.00 60.88 102 GLY A N 1
ATOM 804 C CA . GLY A 1 102 ? 0.063 -7.262 -7.955 1.00 60.88 102 GLY A CA 1
ATOM 805 C C . GLY A 1 102 ? -0.181 -6.704 -9.338 1.00 60.88 102 GLY A C 1
ATOM 806 O O . GLY A 1 102 ? 0.554 -5.851 -9.798 1.00 60.88 102 GLY A O 1
ATOM 807 N N . LEU A 1 103 ? -1.365 -6.971 -9.868 1.00 57.91 103 LEU A N 1
ATOM 808 C CA . LEU A 1 103 ? -2.117 -5.846 -10.442 1.00 57.91 103 LEU A CA 1
ATOM 809 C C . LEU A 1 103 ? -3.520 -5.724 -9.825 1.00 57.91 103 LEU A C 1
ATOM 811 O O . LEU A 1 103 ? 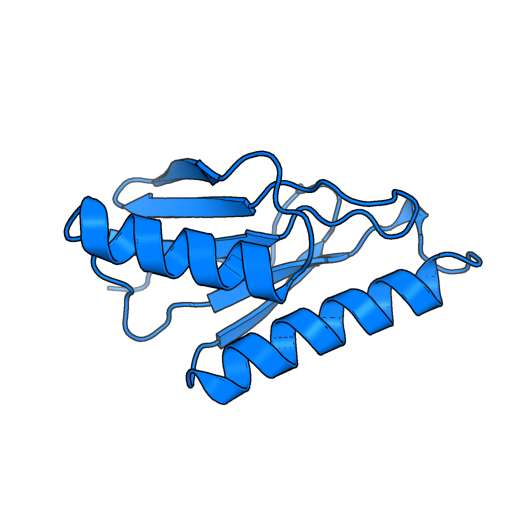-4.437 -5.164 -10.407 1.00 57.91 103 LEU A O 1
ATOM 815 N N . THR A 1 104 ? -3.660 -6.230 -8.592 1.00 63.94 104 THR A N 1
ATOM 816 C CA . THR A 1 104 ? -4.885 -6.338 -7.772 1.00 63.94 104 THR A CA 1
ATOM 817 C C . THR A 1 104 ? -5.847 -7.476 -8.111 1.00 63.94 104 THR A C 1
ATOM 819 O O . THR A 1 104 ? -6.978 -7.501 -7.628 1.00 63.94 104 THR A O 1
ATOM 822 N N . GLY A 1 105 ? -5.352 -8.545 -8.739 1.00 62.00 105 GLY A N 1
ATOM 823 C CA . GLY A 1 105 ? -5.921 -9.893 -8.569 1.00 62.00 105 GLY A CA 1
ATOM 824 C C . GLY A 1 105 ? -5.687 -10.453 -7.155 1.00 62.00 105 GLY A C 1
ATOM 825 O O . GLY A 1 105 ? -5.320 -11.618 -7.019 1.00 62.00 105 GLY A O 1
ATOM 826 N N . LYS A 1 106 ? -5.839 -9.577 -6.144 1.00 69.25 106 LYS A N 1
ATOM 827 C CA . LYS A 1 106 ? -5.607 -9.718 -4.703 1.00 69.25 106 LYS A CA 1
ATOM 828 C C . LYS A 1 106 ? -5.887 -11.138 -4.250 1.00 69.25 106 LYS A C 1
ATOM 830 O O . LYS A 1 106 ? -7.033 -11.557 -4.335 1.00 69.25 106 LYS A O 1
ATOM 835 N N . LYS A 1 107 ? -4.901 -11.813 -3.677 1.00 58.38 107 LYS A N 1
ATOM 836 C CA . LYS A 1 107 ? -5.048 -12.786 -2.589 1.00 58.38 107 LYS A CA 1
ATOM 837 C C . LYS A 1 107 ? -3.706 -12.686 -1.859 1.00 58.38 107 LYS A C 1
ATOM 839 O O . LYS A 1 107 ? -2.691 -12.606 -2.542 1.00 58.38 107 LYS A O 1
ATOM 844 N N . PRO A 1 108 ? -3.638 -12.706 -0.539 1.00 56.03 108 PRO A N 1
ATOM 845 C CA . PRO A 1 108 ? -3.672 -14.076 -0.051 1.00 56.03 108 PRO A CA 1
ATOM 846 C C . PRO A 1 108 ? -5.086 -14.674 0.198 1.00 56.03 108 PRO A C 1
ATOM 848 O O . PRO A 1 108 ? -5.192 -15.888 0.173 1.00 56.03 108 PRO A O 1
ATOM 851 N N . GLN A 1 109 ? -6.169 -13.870 0.236 1.00 56.50 109 GLN A N 1
ATOM 852 C CA . GLN A 1 109 ? -7.606 -14.122 0.447 1.00 56.50 109 GLN A CA 1
ATOM 853 C C . GLN A 1 109 ? -8.357 -12.871 0.962 1.00 56.50 109 GLN A C 1
ATOM 855 O O . GLN A 1 109 ? -9.560 -12.784 0.765 1.00 56.50 109 GLN A O 1
ATOM 860 N N . ASP A 1 110 ? -7.773 -11.763 1.418 1.00 53.31 110 ASP A N 1
ATOM 861 C CA . ASP A 1 110 ? -6.713 -11.605 2.436 1.0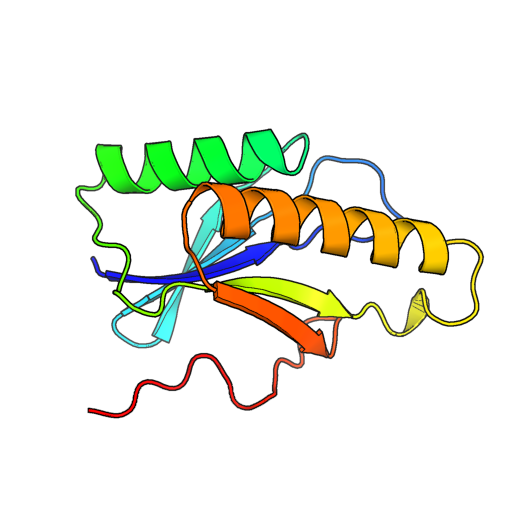0 53.31 110 ASP A CA 1
ATOM 862 C C . ASP A 1 110 ? -6.832 -10.391 3.314 1.00 53.31 110 ASP A C 1
ATOM 864 O O . ASP A 1 110 ? -5.978 -10.015 4.103 1.00 53.31 110 ASP A O 1
ATOM 868 N N . PHE A 1 111 ? -7.960 -9.768 3.161 1.00 58.56 111 PHE A N 1
ATOM 869 C CA . PHE A 1 111 ? -8.367 -8.756 4.072 1.00 58.56 111 PHE A CA 1
ATOM 870 C C . PHE A 1 111 ? -9.481 -9.383 4.930 1.00 58.56 111 PHE A C 1
ATOM 872 O O . PHE A 1 111 ? -10.306 -8.654 5.464 1.00 58.56 111 PHE A O 1
ATOM 879 N N . ILE A 1 112 ? -9.552 -10.738 4.972 1.00 51.50 112 ILE A N 1
ATOM 880 C CA . ILE A 1 112 ? -10.642 -11.537 5.550 1.00 51.50 112 ILE A CA 1
ATOM 881 C C . ILE A 1 112 ? -10.633 -11.408 7.071 1.00 51.50 112 ILE A C 1
ATOM 883 O O . ILE A 1 112 ? -9.606 -11.520 7.732 1.00 51.50 112 ILE A O 1
ATOM 887 N N . ILE A 1 113 ? -11.842 -11.158 7.567 1.00 59.03 113 ILE A N 1
ATOM 888 C CA . ILE A 1 113 ? -12.236 -10.765 8.913 1.00 59.03 113 ILE A CA 1
ATOM 889 C C . ILE A 1 113 ? -12.828 -12.010 9.585 1.00 59.03 113 ILE A C 1
ATOM 891 O O . ILE A 1 113 ? -13.987 -12.337 9.315 1.00 59.03 113 ILE A O 1
ATOM 895 N N . ASP A 1 114 ? -12.066 -12.709 10.428 1.00 38.81 114 ASP A N 1
ATOM 896 C CA . ASP A 1 114 ? -12.651 -13.716 11.321 1.00 38.81 114 ASP A CA 1
ATOM 897 C C . ASP A 1 114 ? -13.230 -13.031 12.566 1.00 38.81 114 ASP A C 1
ATOM 899 O O . ASP A 1 114 ? -12.621 -12.132 13.150 1.00 38.81 114 ASP A O 1
ATOM 903 N N . ARG A 1 115 ? -14.473 -13.417 12.873 1.00 42.41 115 ARG A N 1
ATOM 904 C CA . ARG A 1 115 ? -15.327 -12.905 13.954 1.00 42.41 115 ARG A CA 1
ATOM 905 C C . ARG A 1 115 ? -14.740 -13.120 15.342 1.00 42.41 115 ARG A C 1
ATOM 907 O O . ARG A 1 115 ? -14.171 -14.209 15.567 1.00 42.41 115 ARG A O 1
#

Sequence (115 aa):
MQIHYALFLAHPASNPPFNIELGLDGGKTHILENCLHIPDGVSRLESFVKENQAILLPHFTLVYPIYMDAM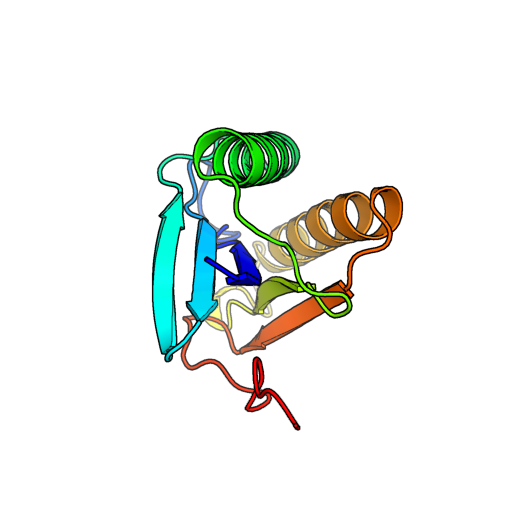NTSAENTMLQIAWLIKDEADAKKWGFDRVGGLTGKKPQDFIIDR

Foldseek 3Di:
DEWLEWEWQDQLVDADDTKIWTQDPPRDIDIDPGQRALVSNVVVVVVVCVVVVYHYDPAYEYEYEDPPVCPPHPSVVSSVVNLVSNVVVCVVVVYHYYYAHPPPPGDVPHSDDDD

Secondary structure (DSSP, 8-state):
-EEEEEEE---TTSPSPEEEEEEEGGG-EEEEEEE-SHHHHHHHHHHHHHHTT-EEEEEEEEEEEE-TTTTTSTTHHHHHHHHHHHHHHHHHHT-EEEEEETTS---SS-S----